Protein AF-A0A6G0W074-F1 (afdb_monomer_lite)

Radius of gyration: 25.59 Å; chains: 1; bounding box: 61×27×73 Å

Secondary structure (DSSP, 8-state):
-PPPPPPP--HHHHHH-TTEEE-SSS-TTEEEETTT--EEE-TTTTHHHHHHHHHSHHHHHHHHHHHHPPPGGGGSPP----HHHHHHHHHHHHHHHH--

Structure (mmCIF, N/CA/C/O backbone):
data_AF-A0A6G0W074-F1
#
_entry.id   AF-A0A6G0W074-F1
#
loop_
_atom_site.group_PDB
_atom_site.id
_atom_site.type_symbol
_atom_site.label_atom_id
_atom_site.label_alt_id
_atom_site.label_comp_id
_atom_site.label_asym_id
_atom_site.label_entity_id
_atom_site.label_seq_id
_atom_site.pdbx_PDB_ins_code
_atom_site.Cartn_x
_atom_site.Cartn_y
_atom_site.Cartn_z
_atom_site.occupancy
_atom_site.B_iso_or_equiv
_atom_site.auth_seq_id
_atom_site.auth_comp_id
_atom_site.auth_asym_id
_atom_site.auth_atom_id
_atom_site.pdbx_PDB_model_num
ATOM 1 N N . MET A 1 1 ? 13.012 -4.412 -35.615 1.00 51.69 1 MET A N 1
ATOM 2 C CA . MET A 1 1 ? 12.927 -3.788 -34.276 1.00 51.69 1 MET A CA 1
ATOM 3 C C . MET A 1 1 ? 12.989 -4.908 -33.248 1.00 51.69 1 MET A C 1
ATOM 5 O O . MET A 1 1 ? 12.149 -5.795 -33.317 1.00 51.69 1 MET A O 1
ATOM 9 N N . ALA A 1 2 ? 14.024 -4.964 -32.404 1.00 60.09 2 ALA A N 1
ATOM 10 C CA . ALA A 1 2 ? 14.173 -6.060 -31.441 1.00 60.09 2 ALA A CA 1
ATOM 11 C C . ALA A 1 2 ? 13.052 -6.007 -30.379 1.00 60.09 2 ALA A C 1
ATOM 13 O O . ALA A 1 2 ? 12.663 -4.901 -29.989 1.00 60.09 2 ALA A O 1
ATOM 14 N N . PRO A 1 3 ? 12.534 -7.154 -29.898 1.00 69.81 3 PRO A N 1
ATOM 15 C CA . PRO A 1 3 ? 11.538 -7.166 -28.833 1.00 69.81 3 PRO A CA 1
ATOM 16 C C . PRO A 1 3 ? 12.113 -6.490 -27.583 1.00 69.81 3 PRO A C 1
ATOM 18 O O . PRO A 1 3 ? 13.205 -6.842 -27.127 1.00 69.81 3 PRO A O 1
ATOM 21 N N . LYS A 1 4 ? 11.396 -5.510 -27.019 1.00 70.69 4 LYS A N 1
ATOM 22 C CA . LYS A 1 4 ? 11.767 -4.940 -25.717 1.00 70.69 4 LYS A CA 1
ATOM 23 C C . LYS A 1 4 ? 11.627 -6.041 -24.666 1.00 70.69 4 LYS A C 1
ATOM 25 O O . LYS A 1 4 ? 10.562 -6.638 -24.542 1.00 70.69 4 LYS A O 1
ATOM 30 N N . ARG A 1 5 ? 12.706 -6.326 -23.933 1.00 75.75 5 ARG A N 1
ATOM 31 C CA . ARG A 1 5 ? 12.675 -7.298 -22.832 1.00 75.75 5 ARG A CA 1
ATOM 32 C C . ARG A 1 5 ? 11.775 -6.749 -21.727 1.00 75.75 5 ARG A C 1
ATOM 34 O O . ARG A 1 5 ? 12.008 -5.635 -21.265 1.00 75.75 5 ARG A O 1
ATOM 41 N N . LEU A 1 6 ? 10.772 -7.524 -21.325 1.00 78.50 6 LEU A N 1
ATOM 42 C CA . LEU A 1 6 ? 9.907 -7.178 -20.200 1.00 78.50 6 LEU A CA 1
ATOM 43 C C . LEU A 1 6 ? 10.644 -7.439 -18.882 1.00 78.50 6 LEU A C 1
ATOM 45 O O . LEU A 1 6 ? 11.354 -8.437 -18.747 1.00 78.50 6 LEU A O 1
ATOM 49 N N . CYS A 1 7 ? 10.477 -6.549 -17.908 1.00 82.69 7 CYS A N 1
ATOM 50 C CA . CYS A 1 7 ? 11.039 -6.705 -16.572 1.00 82.69 7 CYS A CA 1
ATOM 51 C C . CYS A 1 7 ? 10.070 -7.494 -15.681 1.00 82.69 7 CYS A C 1
ATOM 53 O O . CYS A 1 7 ? 8.953 -7.055 -15.425 1.00 82.69 7 CYS A O 1
ATOM 55 N N . SER A 1 8 ? 10.484 -8.669 -15.213 1.00 83.88 8 SER A N 1
ATOM 56 C CA . SER A 1 8 ? 9.719 -9.475 -14.256 1.00 83.88 8 SER A CA 1
ATOM 57 C C . SER A 1 8 ? 9.921 -8.996 -12.818 1.00 83.88 8 SER A C 1
ATOM 59 O O . SER A 1 8 ? 10.989 -8.487 -12.468 1.00 83.88 8 SER A O 1
ATOM 61 N N . PHE A 1 9 ? 8.938 -9.237 -11.948 1.00 83.38 9 PHE A N 1
ATOM 62 C CA . PHE A 1 9 ? 9.100 -8.990 -10.518 1.00 83.38 9 PHE A CA 1
ATOM 63 C C . PHE A 1 9 ? 10.001 -10.062 -9.876 1.00 83.38 9 PHE A C 1
ATOM 65 O O . PHE A 1 9 ? 9.590 -11.208 -9.663 1.00 83.38 9 PHE A O 1
ATOM 72 N N . THR A 1 10 ? 11.248 -9.673 -9.605 1.00 84.31 10 THR A N 1
ATOM 73 C CA . THR A 1 10 ? 12.319 -10.502 -9.023 1.00 84.31 10 THR A CA 1
ATOM 74 C C . THR A 1 10 ? 12.423 -10.291 -7.509 1.00 84.31 10 THR A C 1
ATOM 76 O O . THR A 1 10 ? 12.139 -9.196 -7.026 1.00 84.31 10 THR A O 1
ATOM 79 N N . ASP A 1 11 ? 12.950 -11.268 -6.764 1.00 84.19 11 ASP A N 1
ATOM 80 C CA . ASP A 1 11 ? 13.161 -11.165 -5.305 1.00 84.19 11 ASP A CA 1
ATOM 81 C C . ASP A 1 11 ? 13.999 -9.949 -4.889 1.00 84.19 11 ASP A C 1
ATOM 83 O O . ASP A 1 11 ? 13.765 -9.34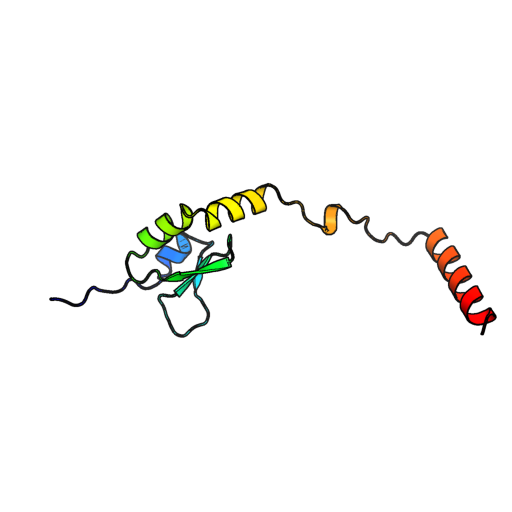8 -3.846 1.00 84.19 11 ASP A O 1
ATOM 87 N N . LYS A 1 12 ? 14.941 -9.513 -5.737 1.00 86.38 12 LYS A N 1
ATOM 88 C CA . LYS A 1 12 ? 15.706 -8.274 -5.516 1.00 86.38 12 LYS A CA 1
ATOM 89 C C . LYS A 1 12 ? 14.795 -7.044 -5.418 1.00 86.38 12 LYS A C 1
ATOM 91 O O . LYS A 1 12 ? 14.964 -6.237 -4.512 1.00 86.38 12 LYS A O 1
ATOM 96 N N . LEU A 1 13 ? 13.811 -6.926 -6.316 1.00 84.19 13 LEU A N 1
ATOM 97 C CA . LEU A 1 13 ? 12.834 -5.831 -6.291 1.00 84.19 13 LEU A CA 1
ATOM 98 C C . LEU A 1 13 ? 11.895 -5.951 -5.091 1.00 84.19 13 LEU A C 1
ATOM 100 O O . LEU A 1 13 ? 11.539 -4.935 -4.504 1.00 84.19 13 LEU A O 1
ATOM 104 N N . GLN A 1 14 ? 11.528 -7.170 -4.700 1.00 87.19 14 GLN A N 1
ATOM 105 C CA . GLN A 1 14 ? 10.713 -7.394 -3.509 1.00 87.19 14 GLN A CA 1
ATOM 106 C C . GLN A 1 14 ? 11.448 -7.002 -2.219 1.00 87.19 14 GLN A C 1
ATOM 108 O O . GLN A 1 14 ? 10.846 -6.401 -1.333 1.00 87.19 14 GLN A O 1
ATOM 113 N N . ASN A 1 15 ? 12.751 -7.280 -2.136 1.00 87.88 15 ASN A N 1
ATOM 114 C CA . ASN A 1 15 ? 13.588 -6.881 -1.005 1.00 87.88 15 ASN A CA 1
ATOM 115 C C . ASN A 1 15 ? 13.814 -5.362 -0.954 1.00 87.88 15 ASN A C 1
ATOM 117 O O . ASN A 1 15 ? 13.810 -4.784 0.129 1.00 87.88 15 ASN A O 1
ATOM 121 N N . GLU A 1 16 ? 13.976 -4.700 -2.106 1.00 90.06 16 GLU A N 1
ATOM 122 C CA . GLU A 1 16 ? 14.057 -3.232 -2.173 1.00 90.06 16 GLU A CA 1
ATOM 123 C C . GLU A 1 16 ? 12.720 -2.554 -1.828 1.00 90.06 16 GLU A C 1
ATOM 125 O O . GLU A 1 16 ? 12.704 -1.485 -1.217 1.00 90.06 16 GLU A O 1
ATOM 130 N N . PHE A 1 17 ? 11.594 -3.167 -2.204 1.00 89.25 17 PHE A N 1
ATOM 131 C CA . PHE A 1 17 ? 10.253 -2.608 -2.035 1.00 89.25 17 PHE A CA 1
ATOM 132 C C . PHE A 1 17 ? 9.320 -3.599 -1.316 1.00 89.25 17 PHE A C 1
ATOM 134 O O . PHE A 1 17 ? 8.437 -4.187 -1.946 1.00 89.25 17 PHE A O 1
ATOM 141 N N . PRO A 1 18 ? 9.431 -3.747 0.020 1.00 88.69 18 PRO A N 1
ATOM 142 C CA . PRO A 1 18 ? 8.682 -4.754 0.785 1.00 88.69 18 PRO A CA 1
ATOM 143 C C . PRO A 1 18 ? 7.162 -4.521 0.813 1.00 88.69 18 PRO A C 1
ATOM 145 O O . PRO A 1 18 ? 6.386 -5.416 1.145 1.00 88.69 18 PRO A O 1
ATOM 148 N N . PHE A 1 19 ? 6.714 -3.315 0.460 1.00 89.50 19 PHE A N 1
ATOM 149 C CA . PHE A 1 19 ? 5.298 -2.967 0.338 1.00 89.50 19 PHE A CA 1
ATOM 150 C C . PHE A 1 19 ? 4.684 -3.381 -1.010 1.00 89.50 19 PHE A C 1
ATOM 152 O O . PHE A 1 19 ? 3.488 -3.186 -1.224 1.00 89.50 19 PHE A O 1
ATOM 159 N N . ILE A 1 20 ? 5.474 -3.930 -1.932 1.00 91.50 20 ILE A N 1
ATOM 160 C CA . ILE A 1 20 ? 5.000 -4.448 -3.213 1.00 91.50 20 ILE A CA 1
ATOM 161 C C . ILE A 1 20 ? 4.911 -5.974 -3.132 1.00 91.50 20 ILE A C 1
ATOM 163 O O . ILE A 1 20 ? 5.865 -6.650 -2.755 1.00 91.50 20 ILE A O 1
ATOM 167 N N . LYS A 1 21 ? 3.755 -6.529 -3.498 1.00 90.06 21 LYS A N 1
ATOM 168 C CA . LYS A 1 21 ? 3.491 -7.975 -3.529 1.00 90.06 21 LYS A CA 1
ATOM 169 C C . LYS A 1 21 ? 3.114 -8.415 -4.939 1.00 90.06 21 LYS A C 1
ATOM 171 O O . LYS A 1 21 ? 2.478 -7.655 -5.661 1.00 90.06 21 LYS A O 1
ATOM 176 N N . LYS A 1 22 ? 3.446 -9.650 -5.326 1.00 88.25 22 LYS A N 1
ATOM 177 C CA . LYS A 1 22 ? 2.928 -10.240 -6.572 1.00 88.25 22 LYS A CA 1
ATOM 178 C C . LYS A 1 22 ? 1.412 -10.415 -6.483 1.00 88.25 22 LYS A C 1
ATOM 180 O O . LYS A 1 22 ? 0.897 -10.841 -5.447 1.00 88.25 22 LYS A O 1
ATOM 185 N N . VAL A 1 23 ? 0.708 -10.102 -7.568 1.00 86.00 23 VAL A N 1
ATOM 186 C CA . VAL A 1 23 ? -0.703 -10.480 -7.718 1.00 86.00 23 VAL A CA 1
ATOM 187 C C . VAL A 1 23 ? -0.764 -11.993 -7.958 1.00 86.00 23 VAL A C 1
ATOM 189 O O . VAL A 1 23 ? 0.111 -12.543 -8.616 1.00 86.00 23 VAL A O 1
ATOM 192 N N . LYS A 1 24 ? -1.781 -12.685 -7.426 1.00 74.62 24 LYS A N 1
ATOM 193 C CA . LYS A 1 24 ? -1.960 -14.150 -7.570 1.00 74.62 24 LYS A CA 1
ATOM 194 C C . LYS A 1 24 ? -2.334 -14.614 -8.992 1.00 74.62 24 LYS A C 1
ATOM 196 O O . LYS A 1 24 ? -2.760 -15.749 -9.164 1.00 74.62 24 LYS A O 1
ATOM 201 N N . THR A 1 25 ? -2.228 -13.744 -9.985 1.00 71.25 25 THR A N 1
ATOM 202 C CA . THR A 1 25 ? -2.485 -14.075 -11.389 1.00 71.25 25 THR A CA 1
ATOM 203 C C . THR A 1 25 ? -1.235 -14.725 -11.985 1.00 71.25 25 THR A C 1
ATOM 205 O O . THR A 1 25 ? -0.129 -14.443 -11.531 1.00 71.25 25 THR A O 1
ATOM 208 N N . ASP A 1 26 ? -1.380 -15.532 -13.038 1.00 70.19 26 ASP A N 1
ATOM 209 C CA . ASP A 1 26 ? -0.273 -16.212 -13.742 1.00 70.19 26 ASP A CA 1
ATOM 210 C C . ASP A 1 26 ? 0.801 -15.260 -14.328 1.00 70.19 26 ASP A C 1
ATOM 212 O O . ASP A 1 26 ? 1.845 -15.689 -14.827 1.00 70.19 26 ASP A O 1
ATOM 216 N N . ASN A 1 27 ? 0.585 -13.945 -14.241 1.00 77.00 27 ASN A N 1
ATOM 217 C CA . ASN A 1 27 ? 1.492 -12.917 -14.729 1.00 77.00 27 ASN A CA 1
ATOM 218 C C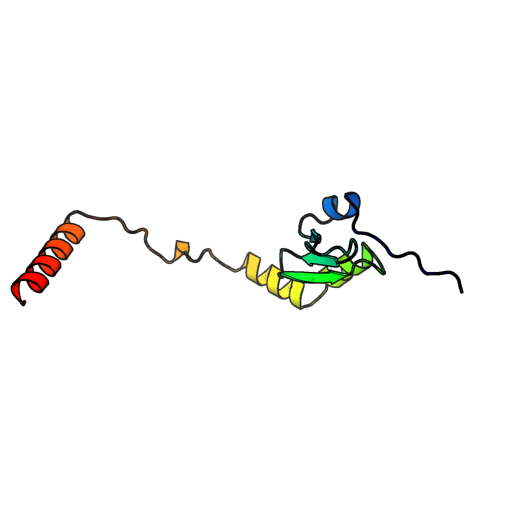 . ASN A 1 27 ? 2.571 -12.554 -13.698 1.00 77.00 27 ASN A C 1
ATOM 220 O O . ASN A 1 27 ? 2.309 -11.917 -12.681 1.00 77.00 27 ASN A O 1
ATOM 224 N N . ASN A 1 28 ? 3.836 -12.806 -14.043 1.00 80.88 28 ASN A N 1
ATOM 225 C CA . ASN A 1 28 ? 5.010 -12.406 -13.247 1.00 80.88 28 ASN A CA 1
ATOM 226 C C . ASN A 1 28 ? 5.329 -10.895 -13.263 1.00 80.88 28 ASN A C 1
ATOM 228 O O . ASN A 1 28 ? 6.365 -10.470 -12.741 1.00 80.88 28 ASN A O 1
ATOM 232 N N . PHE A 1 29 ? 4.475 -10.090 -13.891 1.00 86.00 29 PHE A N 1
ATOM 233 C CA . PHE A 1 29 ? 4.685 -8.660 -14.116 1.00 86.00 29 PHE A CA 1
ATOM 234 C C . PHE A 1 29 ? 3.753 -7.779 -13.289 1.00 86.00 29 PHE A C 1
ATOM 236 O O . PHE A 1 29 ? 4.061 -6.608 -13.075 1.00 86.00 29 PHE A O 1
ATOM 243 N N . ASP A 1 30 ? 2.623 -8.325 -12.844 1.00 88.62 30 ASP A N 1
ATOM 244 C CA . ASP A 1 30 ? 1.598 -7.555 -12.157 1.00 88.62 30 ASP A CA 1
ATOM 245 C C . ASP A 1 30 ? 1.819 -7.622 -10.652 1.00 88.62 30 ASP A C 1
ATOM 247 O O . ASP A 1 30 ? 1.939 -8.687 -10.036 1.00 88.62 30 ASP A O 1
ATOM 251 N N . VAL A 1 31 ? 1.882 -6.442 -10.051 1.00 90.69 31 VAL A N 1
ATOM 252 C CA . VAL A 1 31 ? 2.174 -6.272 -8.638 1.00 90.69 31 VAL A CA 1
ATOM 253 C C . VAL A 1 31 ? 1.110 -5.415 -7.975 1.00 90.69 31 VAL A C 1
ATOM 255 O O . VAL A 1 31 ? 0.476 -4.562 -8.593 1.00 90.69 31 VAL A O 1
ATOM 258 N N . GLN A 1 32 ? 0.907 -5.647 -6.688 1.00 92.44 32 GLN A N 1
ATOM 259 C CA . GLN A 1 32 ? 0.003 -4.901 -5.836 1.00 92.44 32 GLN A CA 1
ATOM 260 C C . GLN A 1 32 ? 0.803 -4.136 -4.788 1.00 92.44 32 GLN A C 1
ATOM 262 O O . GLN A 1 32 ? 1.655 -4.697 -4.098 1.00 92.44 32 GLN A O 1
ATOM 267 N N . CYS A 1 33 ? 0.487 -2.856 -4.626 1.00 93.19 33 CYS A N 1
ATOM 268 C CA . CYS A 1 33 ? 0.996 -2.053 -3.524 1.00 93.19 33 CYS A CA 1
ATOM 269 C C . CYS A 1 33 ? 0.135 -2.263 -2.277 1.00 93.19 33 CYS A C 1
ATOM 271 O O . CYS A 1 33 ? -1.068 -2.036 -2.322 1.00 93.19 33 CYS A O 1
ATOM 273 N N . THR A 1 34 ? 0.727 -2.634 -1.145 1.00 91.56 34 THR A N 1
ATOM 274 C CA . THR A 1 34 ? -0.006 -2.819 0.119 1.00 91.56 34 THR A CA 1
ATOM 275 C C . THR A 1 34 ? -0.416 -1.504 0.777 1.00 91.56 34 THR A C 1
ATOM 277 O O . THR A 1 34 ? -1.358 -1.496 1.559 1.00 91.56 34 THR A O 1
ATOM 280 N N . VAL A 1 35 ? 0.255 -0.393 0.451 1.00 90.94 35 VAL A N 1
ATOM 281 C CA . VAL A 1 35 ? -0.034 0.933 1.030 1.00 90.94 35 VAL A CA 1
ATOM 282 C C . VAL A 1 35 ? -1.330 1.512 0.473 1.00 90.94 35 VAL A C 1
ATOM 284 O O . VAL A 1 35 ? -2.145 2.039 1.217 1.00 90.94 35 VAL A O 1
ATOM 287 N N . CYS A 1 36 ? -1.522 1.426 -0.843 1.00 92.75 36 CYS A N 1
ATOM 288 C CA . CYS A 1 36 ? -2.672 2.025 -1.529 1.00 92.75 36 CYS A CA 1
ATOM 289 C C . CYS A 1 36 ? -3.594 0.999 -2.197 1.00 92.75 36 CYS A C 1
ATOM 291 O O . CYS A 1 36 ? -4.552 1.388 -2.861 1.00 92.75 36 CYS A O 1
ATOM 293 N N . LEU A 1 37 ? -3.294 -0.296 -2.047 1.00 90.44 37 LEU A N 1
ATOM 294 C CA . LEU A 1 37 ? -4.044 -1.439 -2.583 1.00 90.44 37 LEU A CA 1
ATOM 295 C C . LEU A 1 37 ? -4.217 -1.446 -4.112 1.00 90.44 37 LEU A C 1
ATOM 297 O O . LEU A 1 37 ? -4.953 -2.272 -4.647 1.00 90.44 37 LEU A O 1
ATOM 301 N N . SER A 1 38 ? -3.509 -0.574 -4.836 1.00 90.88 38 SER A N 1
ATOM 302 C CA . SER A 1 38 ? -3.565 -0.524 -6.295 1.00 90.88 38 SER A CA 1
ATOM 303 C C . SER A 1 38 ? -2.689 -1.598 -6.928 1.00 90.88 38 SER A C 1
ATOM 305 O O . SER A 1 38 ? -1.550 -1.805 -6.496 1.00 90.88 38 SER A O 1
ATOM 307 N N . THR A 1 39 ? -3.180 -2.188 -8.010 1.00 91.50 39 THR A N 1
ATOM 308 C CA . THR A 1 39 ? -2.410 -3.059 -8.897 1.00 91.50 39 THR A CA 1
ATOM 309 C C . THR A 1 39 ? -1.783 -2.256 -10.039 1.00 91.50 39 THR A C 1
ATOM 311 O O . THR A 1 39 ? -2.381 -1.303 -10.542 1.00 91.50 39 THR A O 1
ATOM 314 N N . PHE A 1 40 ? -0.558 -2.604 -10.425 1.00 90.31 40 PHE A N 1
ATOM 315 C CA . PHE A 1 40 ? 0.139 -2.035 -11.580 1.00 90.31 40 PH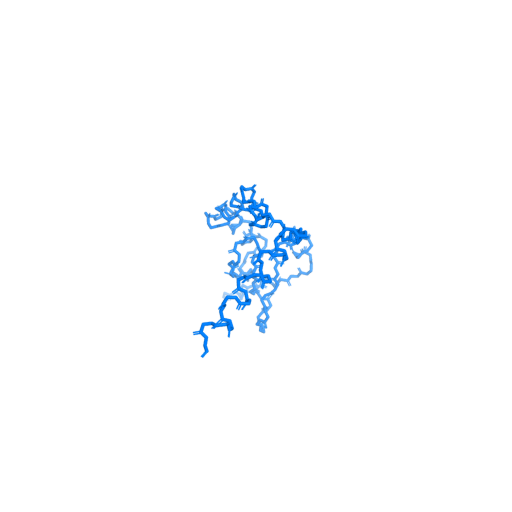E A C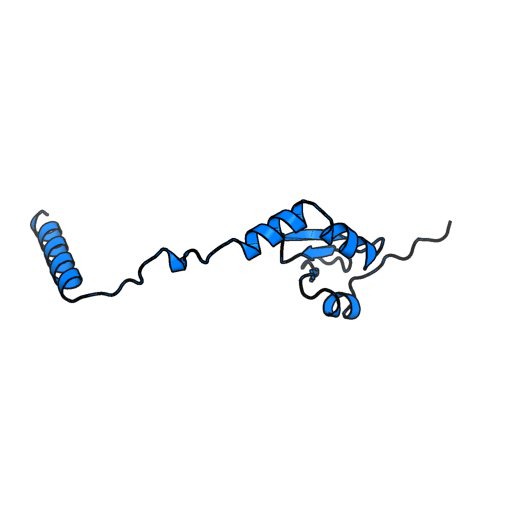A 1
ATOM 316 C C . PHE A 1 40 ? 1.155 -3.034 -12.145 1.00 90.31 40 PHE A C 1
ATOM 318 O O . PHE A 1 40 ? 1.531 -3.991 -11.472 1.00 90.31 40 PHE A O 1
ATOM 325 N N . SER A 1 41 ? 1.600 -2.810 -13.381 1.00 90.06 41 SER A N 1
ATOM 326 C CA . SER A 1 41 ? 2.584 -3.670 -14.043 1.00 90.06 41 SER A CA 1
ATOM 327 C C . SER A 1 41 ? 3.987 -3.079 -13.924 1.00 90.06 41 SER A C 1
ATOM 329 O O . SER A 1 41 ? 4.161 -1.876 -14.111 1.00 90.06 41 SER A O 1
ATOM 331 N N . VAL A 1 42 ? 4.985 -3.922 -13.652 1.00 89.75 42 VAL A N 1
ATOM 332 C CA . VAL A 1 42 ? 6.417 -3.553 -13.659 1.00 89.75 42 VAL A CA 1
ATOM 333 C C . VAL A 1 42 ? 7.130 -3.967 -14.951 1.00 89.75 42 VAL A C 1
ATOM 335 O O . VAL A 1 42 ? 8.350 -3.865 -15.057 1.00 89.75 42 VAL A O 1
ATOM 338 N N . SER A 1 43 ? 6.369 -4.442 -15.942 1.00 86.88 43 SER A N 1
ATOM 339 C CA . SER A 1 43 ? 6.876 -5.024 -17.188 1.00 86.88 43 SER A CA 1
ATOM 340 C C . SER A 1 43 ? 7.749 -4.079 -18.020 1.00 86.88 43 SER A C 1
ATOM 342 O O . SER A 1 43 ? 8.616 -4.552 -18.754 1.00 86.88 43 SER A O 1
ATOM 344 N N . HIS A 1 44 ? 7.562 -2.763 -17.906 1.00 83.38 44 HIS A N 1
ATOM 345 C CA . HIS A 1 44 ? 8.242 -1.779 -18.746 1.00 83.38 44 HIS A CA 1
ATOM 346 C C . HIS A 1 44 ? 9.568 -1.297 -18.159 1.00 83.38 44 HIS A C 1
ATOM 348 O O . HIS A 1 44 ? 10.607 -1.361 -18.816 1.00 83.38 44 HIS A O 1
ATOM 354 N N . GLY A 1 45 ? 9.519 -0.761 -16.945 1.00 82.56 45 GLY A N 1
ATOM 355 C CA . GLY A 1 45 ? 10.611 -0.056 -16.288 1.00 82.56 45 GLY A CA 1
ATOM 356 C C . GLY A 1 45 ? 11.043 -0.684 -14.969 1.00 82.56 45 GLY A C 1
ATOM 357 O O . GLY A 1 45 ? 12.008 -0.202 -14.372 1.00 82.56 45 GLY A O 1
ATOM 358 N N . GLY A 1 46 ? 10.363 -1.732 -14.493 1.00 88.25 46 GLY A N 1
ATOM 359 C CA . GLY A 1 46 ? 10.728 -2.429 -13.265 1.00 88.25 46 GLY A CA 1
ATOM 360 C C . GLY A 1 46 ? 10.714 -1.481 -12.066 1.00 88.25 46 GLY A C 1
ATOM 361 O O . GLY A 1 46 ? 9.672 -1.009 -11.612 1.00 88.25 46 GLY A O 1
ATOM 362 N N . LYS A 1 47 ? 11.919 -1.134 -11.601 1.00 89.31 47 LYS A N 1
ATOM 363 C CA . LYS A 1 47 ? 12.157 -0.130 -10.557 1.00 89.31 47 LYS A CA 1
ATOM 364 C C . LYS A 1 47 ? 11.580 1.241 -10.908 1.00 89.31 47 LYS A C 1
ATOM 366 O O . LYS A 1 47 ? 10.995 1.886 -10.043 1.00 89.31 47 LYS A O 1
ATOM 371 N N . THR A 1 48 ? 11.713 1.690 -12.155 1.00 90.12 48 THR A N 1
ATOM 372 C CA . THR A 1 48 ? 11.208 3.005 -12.576 1.00 90.12 48 THR A CA 1
ATOM 373 C C . THR A 1 48 ? 9.694 3.090 -12.403 1.00 90.12 48 THR A C 1
ATOM 375 O O . THR A 1 48 ? 9.207 4.074 -11.847 1.00 90.12 48 THR A O 1
ATOM 378 N N . ASP A 1 49 ? 8.964 2.034 -12.763 1.00 90.50 49 ASP A N 1
ATOM 379 C CA . ASP A 1 49 ? 7.507 1.970 -12.609 1.00 90.50 49 ASP A CA 1
ATOM 380 C C . ASP A 1 49 ? 7.104 2.050 -11.132 1.00 90.50 49 ASP A C 1
ATOM 382 O O . ASP A 1 49 ? 6.188 2.791 -10.774 1.00 90.50 49 ASP A O 1
ATOM 386 N N . ILE A 1 50 ? 7.851 1.376 -10.248 1.00 90.62 50 ILE A N 1
ATOM 387 C CA . ILE A 1 50 ? 7.643 1.454 -8.795 1.00 90.62 50 ILE A CA 1
ATOM 388 C C . ILE A 1 50 ? 7.910 2.878 -8.283 1.00 90.62 50 ILE A C 1
ATOM 390 O O . ILE A 1 50 ? 7.099 3.433 -7.542 1.00 90.62 50 ILE A O 1
ATOM 394 N N . THR A 1 51 ? 9.005 3.521 -8.703 1.00 92.19 51 THR A N 1
ATOM 395 C CA . THR A 1 51 ? 9.298 4.907 -8.288 1.00 92.19 51 THR A CA 1
ATOM 396 C C . THR A 1 51 ? 8.259 5.904 -8.799 1.00 92.19 51 THR A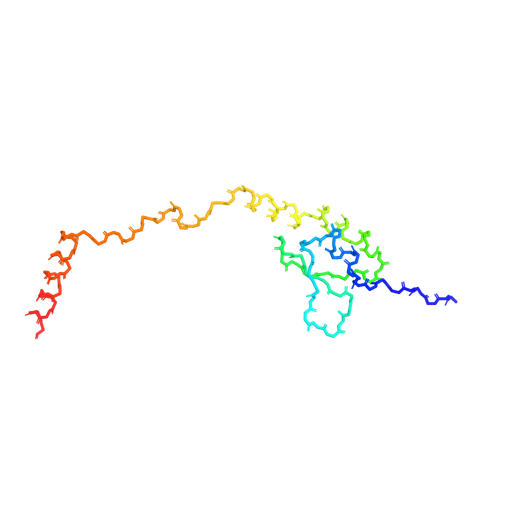 C 1
ATOM 398 O O . THR A 1 51 ? 7.916 6.861 -8.101 1.00 92.19 51 THR A O 1
ATOM 401 N N . TYR A 1 52 ? 7.724 5.683 -10.000 1.00 93.56 52 TYR A N 1
ATOM 402 C CA . TYR A 1 52 ? 6.651 6.493 -10.559 1.00 93.56 52 TYR A CA 1
ATOM 403 C C . TYR A 1 52 ? 5.349 6.283 -9.781 1.00 93.56 52 TYR A C 1
ATOM 405 O O . TYR A 1 52 ? 4.702 7.251 -9.375 1.00 93.56 52 TYR A O 1
ATOM 413 N N . HIS A 1 53 ? 5.021 5.027 -9.469 1.00 92.94 53 HIS A N 1
ATOM 414 C CA . HIS A 1 53 ? 3.904 4.668 -8.607 1.00 92.94 53 HIS A CA 1
ATOM 415 C C . HIS A 1 53 ? 3.985 5.372 -7.241 1.00 92.94 53 HIS A C 1
ATOM 417 O O . HIS A 1 53 ? 2.999 5.970 -6.809 1.00 92.94 53 HIS A O 1
ATOM 423 N N . MET A 1 54 ? 5.155 5.394 -6.593 1.00 91.75 54 MET A N 1
ATOM 424 C CA . MET A 1 54 ? 5.353 6.096 -5.314 1.00 91.75 54 MET A CA 1
ATOM 425 C C . MET A 1 54 ? 5.091 7.607 -5.412 1.00 91.75 54 MET A C 1
ATOM 427 O O . MET A 1 54 ? 4.607 8.227 -4.466 1.00 91.75 54 MET A O 1
ATOM 431 N N . LYS A 1 55 ? 5.383 8.220 -6.566 1.00 93.31 55 LYS A N 1
ATOM 432 C CA . LYS A 1 55 ? 5.124 9.647 -6.813 1.00 93.31 55 LYS A CA 1
ATOM 433 C C . LYS A 1 55 ? 3.654 9.948 -7.118 1.00 93.31 55 LYS A C 1
ATOM 435 O O . LYS A 1 55 ? 3.270 11.122 -7.058 1.00 93.31 55 LYS A O 1
ATOM 440 N N . SER A 1 56 ? 2.849 8.930 -7.425 1.00 94.62 56 SER A N 1
ATOM 441 C CA . SER A 1 56 ? 1.434 9.084 -7.758 1.00 94.62 56 SER A CA 1
ATOM 442 C C . SER A 1 56 ? 0.627 9.673 -6.597 1.00 94.62 56 SER A C 1
ATOM 444 O O . SER A 1 56 ? 0.896 9.423 -5.419 1.00 94.62 56 SER A O 1
ATOM 446 N N . ASN A 1 57 ? -0.410 10.446 -6.930 1.00 93.88 57 ASN A N 1
ATOM 447 C CA . ASN A 1 57 ? -1.282 11.051 -5.921 1.00 93.88 57 ASN A CA 1
ATOM 448 C C . ASN A 1 57 ? -2.012 9.996 -5.083 1.00 93.88 57 ASN A C 1
ATOM 450 O O . ASN A 1 57 ? -2.128 10.167 -3.873 1.00 93.88 57 ASN A O 1
ATOM 454 N N . LYS A 1 58 ? -2.431 8.880 -5.697 1.00 92.62 58 LYS A N 1
ATOM 455 C CA . LYS A 1 58 ? -3.073 7.765 -4.982 1.00 92.62 58 LYS A CA 1
ATOM 456 C C . LYS A 1 58 ? -2.178 7.228 -3.864 1.00 92.62 58 LYS A C 1
ATOM 458 O O . LYS A 1 58 ? -2.634 7.099 -2.732 1.00 92.62 58 LYS A O 1
ATOM 463 N N . HIS A 1 59 ? -0.901 6.984 -4.164 1.00 93.25 59 HIS A N 1
ATOM 464 C CA . HIS A 1 59 ? 0.059 6.502 -3.174 1.00 93.25 59 HIS A CA 1
ATOM 465 C C . HIS A 1 59 ? 0.279 7.523 -2.051 1.00 93.25 59 HIS A C 1
ATOM 467 O O . HIS A 1 59 ? 0.199 7.173 -0.877 1.00 93.25 59 HIS A O 1
ATOM 473 N N . LYS A 1 60 ? 0.489 8.800 -2.395 1.00 93.88 60 LYS A N 1
ATOM 474 C CA . LYS A 1 60 ? 0.707 9.877 -1.412 1.00 93.88 60 LYS A CA 1
ATOM 475 C C . LYS A 1 60 ? -0.478 10.069 -0.467 1.00 93.88 60 LYS A C 1
ATOM 477 O O . LYS A 1 60 ? -0.275 10.266 0.727 1.00 93.88 60 LYS A O 1
ATOM 482 N N . ILE A 1 61 ? -1.705 10.027 -0.986 1.00 93.25 61 ILE A N 1
ATOM 483 C CA . ILE A 1 61 ? -2.922 10.157 -0.174 1.00 93.25 61 ILE A CA 1
ATOM 484 C C . ILE A 1 61 ? -3.045 8.964 0.774 1.00 93.25 61 ILE A C 1
ATOM 486 O O . ILE A 1 61 ? -3.254 9.164 1.967 1.00 93.25 61 ILE A O 1
ATOM 490 N N . ALA A 1 62 ? -2.849 7.742 0.272 1.00 91.88 62 ALA A N 1
ATOM 491 C CA . ALA A 1 62 ? -2.907 6.540 1.097 1.00 91.88 62 ALA A CA 1
ATOM 492 C C . ALA A 1 62 ? -1.822 6.527 2.185 1.00 91.88 62 ALA A C 1
ATOM 494 O O . ALA A 1 62 ? -2.103 6.197 3.333 1.00 91.88 62 ALA A O 1
ATOM 495 N N . GLN A 1 63 ? -0.601 6.960 1.857 1.00 91.62 63 GLN A N 1
ATOM 496 C CA . GLN A 1 63 ? 0.485 7.092 2.826 1.00 91.62 63 GLN A CA 1
ATOM 497 C C . GLN A 1 63 ? 0.147 8.112 3.919 1.00 91.62 63 GLN A C 1
ATOM 499 O O . GLN A 1 63 ? 0.330 7.824 5.099 1.00 91.62 63 GLN A O 1
ATOM 504 N N . LYS A 1 64 ? -0.382 9.285 3.549 1.00 91.94 64 LYS A N 1
ATOM 505 C CA . LYS A 1 64 ? -0.835 10.285 4.527 1.00 91.94 64 LYS A CA 1
ATOM 506 C C . LYS A 1 64 ? -1.940 9.726 5.418 1.00 91.94 64 LYS A C 1
ATOM 508 O O . LYS A 1 64 ? -1.834 9.836 6.632 1.00 91.94 64 LYS A O 1
ATOM 513 N N . ALA A 1 65 ? -2.942 9.074 4.828 1.00 89.25 65 ALA A N 1
ATOM 514 C CA . ALA A 1 65 ? -4.036 8.459 5.571 1.00 89.25 65 ALA A CA 1
ATOM 515 C C . ALA A 1 65 ? -3.531 7.398 6.559 1.00 89.25 65 ALA A C 1
ATOM 517 O O . ALA A 1 65 ? -3.977 7.378 7.700 1.00 89.25 65 ALA A O 1
ATOM 518 N N . ALA A 1 66 ? -2.565 6.566 6.162 1.00 87.06 66 ALA A N 1
ATOM 519 C CA . ALA A 1 66 ? -1.965 5.563 7.040 1.00 87.06 66 ALA A CA 1
ATOM 520 C C . ALA A 1 66 ? -1.217 6.179 8.237 1.00 87.06 66 ALA A C 1
ATOM 522 O O . ALA A 1 66 ? -1.205 5.585 9.310 1.00 87.06 66 ALA A O 1
ATOM 523 N N . LEU A 1 67 ? -0.616 7.362 8.069 1.00 85.88 67 LEU A N 1
ATOM 524 C CA . LEU A 1 67 ? 0.077 8.080 9.145 1.00 85.88 67 LEU A CA 1
ATOM 525 C C . LEU A 1 67 ? -0.884 8.817 10.087 1.00 85.88 67 LEU A C 1
ATOM 527 O O . LEU A 1 67 ? -0.596 8.942 11.272 1.00 85.88 67 LEU A O 1
ATOM 531 N N . THR A 1 68 ? -2.003 9.326 9.570 1.00 87.38 68 THR A N 1
ATOM 532 C CA . THR A 1 68 ? -2.968 10.113 10.356 1.00 87.38 68 THR A CA 1
ATOM 533 C C . THR A 1 68 ? -4.100 9.277 10.948 1.00 87.38 68 THR A C 1
ATOM 535 O O . THR A 1 68 ? -4.842 9.767 11.795 1.00 87.38 68 THR A O 1
ATOM 538 N N . SER A 1 69 ? -4.297 8.047 10.472 1.00 84.06 69 SER A N 1
ATOM 539 C CA . SER A 1 69 ? -5.398 7.188 10.905 1.00 84.06 69 SER A CA 1
ATOM 540 C C . SER A 1 69 ? -5.079 6.494 12.228 1.00 84.06 69 SER A C 1
ATOM 542 O O . SER A 1 69 ? -4.068 5.809 12.375 1.00 84.06 69 SER A O 1
ATOM 544 N N . SER A 1 70 ? -5.995 6.635 13.183 1.00 82.12 70 SER A N 1
ATOM 545 C CA . SER A 1 70 ? -5.997 5.875 14.432 1.00 82.12 70 SER A CA 1
ATOM 546 C C . SER A 1 70 ? -6.784 4.578 14.271 1.00 82.12 70 SER A C 1
ATOM 548 O O . SER A 1 70 ? -7.779 4.523 13.545 1.00 82.12 70 SER A O 1
ATOM 550 N N . LYS A 1 71 ? -6.387 3.529 15.002 1.00 84.06 71 LYS A N 1
ATOM 551 C CA . LYS A 1 71 ? -7.168 2.287 15.066 1.00 84.06 71 LYS A CA 1
ATOM 552 C C . LYS A 1 71 ? -8.561 2.597 15.606 1.00 84.06 71 LYS A C 1
ATOM 554 O O . LYS A 1 71 ? -8.685 3.185 16.675 1.00 84.06 71 LYS A O 1
ATOM 559 N N . VAL A 1 72 ? -9.592 2.130 14.905 1.00 84.19 72 VAL A N 1
ATOM 560 C CA . VAL A 1 72 ? -11.000 2.295 15.302 1.00 84.19 72 VAL A CA 1
ATOM 561 C C . VAL A 1 72 ? -11.243 1.795 16.732 1.00 84.19 72 VAL A C 1
ATOM 563 O O . VAL A 1 72 ? -11.951 2.438 17.496 1.00 84.19 72 VAL A O 1
ATOM 566 N N . ASN A 1 73 ? -10.558 0.721 17.140 1.00 82.56 73 ASN A N 1
ATOM 567 C CA . ASN A 1 73 ? -10.635 0.167 18.493 1.00 82.56 73 ASN A CA 1
ATOM 568 C C . ASN A 1 73 ? -10.235 1.154 19.606 1.00 82.56 73 ASN A C 1
ATOM 570 O O . ASN A 1 73 ? -10.646 0.975 20.741 1.00 82.56 73 ASN A O 1
ATOM 574 N N . ASN A 1 74 ? -9.465 2.205 19.302 1.00 82.44 74 ASN A N 1
ATOM 575 C CA . ASN A 1 74 ? -9.114 3.222 20.295 1.00 82.44 74 ASN A CA 1
ATOM 576 C C . ASN A 1 74 ? -10.315 4.095 20.699 1.00 82.44 74 ASN A C 1
ATOM 578 O O . ASN A 1 74 ? -10.257 4.746 21.735 1.00 82.44 74 ASN A O 1
ATOM 582 N N . PHE A 1 75 ? -11.377 4.132 19.890 1.00 83.12 75 PHE A N 1
ATOM 583 C CA . PHE A 1 75 ? -12.592 4.899 20.179 1.00 83.12 75 PHE A CA 1
ATOM 584 C C . PHE A 1 75 ? -13.648 4.079 20.927 1.00 83.12 75 PHE A C 1
ATOM 586 O O . PHE A 1 75 ? -14.591 4.650 21.467 1.00 83.12 75 PHE A O 1
ATOM 593 N N . PHE A 1 76 ? -13.495 2.755 20.969 1.00 82.94 76 PHE A N 1
ATOM 594 C CA . PHE A 1 76 ? -14.383 1.877 21.715 1.00 82.94 76 PHE A CA 1
ATOM 595 C C . PHE A 1 76 ? -13.776 1.603 23.082 1.00 82.94 76 PHE A C 1
ATOM 597 O O . PHE A 1 76 ? -12.631 1.166 23.204 1.00 82.94 76 PHE A O 1
ATOM 604 N N . THR A 1 77 ? -14.556 1.829 24.133 1.00 81.19 77 THR A N 1
ATOM 605 C CA . THR A 1 77 ? -14.211 1.271 25.432 1.00 81.19 77 THR A CA 1
ATOM 606 C C . THR A 1 77 ? -14.343 -0.249 25.338 1.00 81.19 77 THR A C 1
ATOM 608 O O . THR A 1 77 ? -15.352 -0.749 24.832 1.00 81.19 77 THR A O 1
ATOM 611 N N . PRO A 1 78 ? -13.338 -1.022 25.786 1.00 76.62 78 PRO A N 1
ATOM 612 C CA . PRO A 1 78 ? -13.498 -2.464 25.867 1.00 76.62 78 PRO A CA 1
ATOM 613 C C . PRO A 1 78 ? -14.695 -2.765 26.770 1.00 76.62 78 PRO A C 1
ATOM 615 O O . PRO A 1 78 ? -14.834 -2.136 27.823 1.00 76.62 78 PRO A O 1
ATOM 618 N N . LEU A 1 79 ? -15.540 -3.715 26.357 1.00 71.62 79 LEU A N 1
ATOM 619 C CA . LEU A 1 79 ? -16.649 -4.239 27.155 1.00 71.62 79 LEU A CA 1
ATOM 620 C C . LEU A 1 79 ? -16.085 -4.845 28.444 1.00 71.62 79 LEU A C 1
ATOM 622 O O . LEU A 1 79 ? -15.740 -6.022 28.522 1.00 71.62 79 LEU A O 1
ATOM 626 N N . LYS A 1 80 ? -15.936 -4.001 29.460 1.00 75.06 80 LYS A N 1
ATOM 627 C CA . LYS A 1 80 ? -15.664 -4.420 30.822 1.00 75.06 80 LYS A CA 1
ATOM 628 C C . LYS A 1 80 ? -17.014 -4.682 31.449 1.00 75.06 80 LYS A C 1
ATOM 630 O O . LYS A 1 80 ? -17.710 -3.753 31.845 1.00 75.06 80 LYS A O 1
ATOM 635 N N . VAL A 1 81 ? -17.376 -5.956 31.487 1.00 74.81 81 VAL A N 1
ATOM 636 C CA . VAL A 1 81 ? -18.542 -6.419 32.226 1.00 74.81 81 VAL A CA 1
ATOM 637 C C . VAL A 1 81 ? -18.289 -6.102 33.699 1.00 74.81 81 VAL A C 1
ATOM 639 O O . VAL A 1 81 ? -17.416 -6.698 34.327 1.00 74.81 81 VAL A O 1
ATOM 642 N N . ASN A 1 82 ? -18.992 -5.102 34.223 1.00 80.50 82 ASN A N 1
ATOM 643 C CA . ASN A 1 82 ? -19.035 -4.824 35.653 1.00 80.50 82 ASN A CA 1
ATOM 644 C C . ASN A 1 82 ? -20.270 -5.509 36.263 1.00 80.50 82 ASN A C 1
ATOM 646 O O . ASN A 1 82 ? -21.263 -5.752 35.574 1.00 80.50 82 ASN A O 1
ATOM 650 N N . ASP A 1 83 ? -20.215 -5.813 37.559 1.00 85.44 83 ASP A N 1
ATOM 651 C CA . ASP A 1 83 ? -21.313 -6.464 38.291 1.00 85.44 83 ASP A CA 1
ATOM 652 C C . ASP A 1 83 ? -22.647 -5.705 38.147 1.00 85.44 83 ASP A C 1
ATOM 654 O O . ASP A 1 83 ? -23.720 -6.304 38.085 1.00 85.44 83 ASP A O 1
ATOM 658 N N . GLU A 1 84 ? -22.592 -4.374 38.032 1.00 84.00 84 GLU A N 1
ATOM 659 C CA . GLU A 1 84 ? -23.776 -3.542 37.803 1.00 84.00 84 GLU A CA 1
ATOM 660 C C . GLU A 1 84 ? -24.397 -3.733 36.414 1.00 84.00 84 GLU A C 1
ATOM 662 O O . GLU A 1 84 ? -25.616 -3.860 36.317 1.00 84.00 84 GLU A O 1
ATOM 667 N N . SER A 1 85 ? -23.592 -3.818 35.349 1.00 82.69 85 SER A N 1
ATOM 668 C CA . SER A 1 85 ? -24.084 -4.084 33.988 1.00 82.69 85 SER A CA 1
ATOM 669 C C . SER A 1 85 ? -24.729 -5.461 33.882 1.00 82.69 85 SER A C 1
ATOM 671 O O . SER A 1 85 ? -25.755 -5.598 33.222 1.00 82.69 85 SER A O 1
ATOM 673 N N . LEU A 1 86 ? -24.194 -6.465 34.589 1.00 85.62 86 LEU A N 1
ATOM 674 C CA . LEU A 1 86 ? -24.799 -7.797 34.660 1.00 85.62 86 LEU A CA 1
ATOM 675 C C . LEU A 1 86 ? -26.144 -7.771 35.379 1.00 85.62 86 LEU A C 1
ATOM 677 O O . LEU A 1 86 ? -27.109 -8.359 34.896 1.00 85.62 86 LEU A O 1
ATOM 681 N N . LYS A 1 87 ? -26.229 -7.072 36.516 1.00 87.00 87 LYS A N 1
ATOM 682 C CA . LYS A 1 87 ? -27.487 -6.927 37.260 1.00 87.00 87 LYS A CA 1
ATOM 683 C C . LYS A 1 87 ? -28.538 -6.160 36.461 1.00 87.00 87 LYS A C 1
ATOM 685 O O . LYS A 1 87 ? -29.711 -6.523 36.521 1.00 87.00 87 LYS A O 1
ATOM 690 N N . LEU A 1 88 ? -28.139 -5.126 35.719 1.00 85.94 88 LEU A N 1
ATOM 691 C CA . LEU A 1 88 ? -29.036 -4.381 34.836 1.00 85.94 88 LEU A CA 1
ATOM 692 C C . LEU A 1 88 ? -29.541 -5.267 33.690 1.00 85.94 88 LEU A C 1
ATOM 694 O O . LEU A 1 88 ? -30.750 -5.391 33.522 1.00 85.94 88 LEU A O 1
ATOM 698 N N . ALA A 1 89 ? -28.645 -5.970 32.993 1.00 86.88 89 ALA A N 1
ATOM 699 C CA . ALA A 1 89 ? -29.016 -6.892 31.920 1.00 86.88 89 ALA A CA 1
ATOM 700 C C . ALA A 1 89 ? -29.945 -8.013 32.418 1.00 86.88 89 ALA A C 1
ATOM 702 O O . ALA A 1 89 ? -30.939 -8.333 31.772 1.00 86.88 89 ALA A O 1
ATOM 703 N N . ALA A 1 90 ? -29.682 -8.578 33.601 1.00 87.44 90 ALA A N 1
ATOM 704 C CA . ALA A 1 90 ? -30.547 -9.591 34.203 1.00 87.44 90 ALA A CA 1
ATOM 705 C C . ALA A 1 90 ? -31.966 -9.060 34.469 1.00 87.44 90 ALA A C 1
ATOM 707 O O . ALA A 1 90 ? -32.938 -9.779 34.225 1.00 87.44 90 ALA A O 1
ATOM 708 N N . LYS A 1 91 ? -32.092 -7.804 34.925 1.00 87.62 91 LYS A N 1
ATOM 709 C CA . LYS A 1 91 ? -33.386 -7.129 35.121 1.00 87.62 91 LYS A CA 1
ATOM 710 C C . LYS A 1 91 ? -34.118 -6.881 33.803 1.00 87.62 91 LYS A C 1
ATOM 712 O O . LYS A 1 91 ? -35.317 -7.123 33.728 1.00 87.62 91 LYS A O 1
ATOM 717 N N . GLU A 1 92 ? -33.418 -6.424 32.770 1.00 88.44 92 GLU A N 1
ATOM 718 C CA . GLU A 1 92 ? -34.004 -6.198 31.442 1.00 88.44 92 GLU A CA 1
ATOM 719 C C . GLU A 1 92 ? -34.515 -7.504 30.821 1.00 88.44 92 GLU A C 1
ATOM 721 O O . GLU A 1 92 ? -35.625 -7.553 30.293 1.00 88.44 92 GLU A O 1
ATOM 726 N N . ILE A 1 93 ? -33.742 -8.586 30.960 1.00 87.00 93 ILE A N 1
ATOM 727 C CA . ILE A 1 93 ? -34.135 -9.926 30.516 1.00 87.00 93 ILE A CA 1
ATOM 728 C C . ILE A 1 93 ? -35.384 -10.392 31.272 1.00 87.00 93 ILE A C 1
ATOM 730 O O . ILE A 1 93 ? -36.351 -10.816 30.645 1.00 87.00 93 ILE A O 1
ATOM 734 N N . THR A 1 94 ? -35.413 -10.285 32.605 1.00 86.44 94 THR A N 1
ATOM 735 C CA . THR A 1 94 ? -36.602 -10.692 33.382 1.00 86.44 94 THR A CA 1
ATOM 736 C C . THR A 1 94 ? -37.835 -9.869 33.027 1.00 86.44 94 THR A C 1
ATOM 738 O O . THR A 1 94 ? -38.920 -10.438 32.958 1.00 86.44 94 THR A O 1
ATOM 741 N N . LEU A 1 95 ? -37.685 -8.571 32.747 1.00 83.81 95 LEU A N 1
ATOM 742 C CA . LEU A 1 95 ? -38.785 -7.732 32.274 1.00 83.81 95 LEU A CA 1
ATOM 743 C C . LEU A 1 95 ? -39.344 -8.256 30.943 1.00 83.81 95 LEU A C 1
ATOM 745 O O . LEU A 1 95 ? -40.543 -8.489 30.844 1.00 83.81 95 LEU A O 1
ATOM 749 N N . ALA A 1 96 ? -38.477 -8.503 29.957 1.00 84.69 96 ALA A N 1
ATOM 750 C CA . ALA A 1 96 ? -38.882 -8.974 28.634 1.00 84.69 96 ALA A CA 1
ATOM 751 C C . ALA A 1 96 ? -39.615 -10.326 28.682 1.00 84.69 96 ALA A C 1
ATOM 753 O O . ALA A 1 96 ? -40.615 -10.504 27.991 1.00 84.69 96 ALA A O 1
ATOM 754 N N . PHE A 1 97 ? -39.152 -11.262 29.517 1.00 75.25 97 PHE A N 1
ATOM 755 C CA . PHE A 1 97 ? -39.792 -12.572 29.684 1.00 75.25 97 PHE A CA 1
ATOM 756 C C . PHE A 1 97 ? -41.068 -12.534 30.531 1.00 75.25 97 PHE A C 1
ATOM 758 O O . PHE A 1 97 ? -41.897 -13.424 30.392 1.00 75.25 97 PHE A O 1
ATOM 765 N N . HIS A 1 98 ? -41.237 -11.540 31.406 1.00 72.81 98 HIS A N 1
ATOM 766 C CA . HIS A 1 98 ? -42.455 -11.387 32.206 1.00 72.81 98 HIS A CA 1
ATOM 767 C C . HIS A 1 98 ? -43.586 -10.677 31.445 1.00 72.81 98 HIS A C 1
ATOM 769 O O . HIS A 1 98 ? -44.746 -10.780 31.829 1.00 72.81 98 HIS A O 1
ATOM 775 N N . THR A 1 99 ? -43.258 -9.942 30.379 1.00 64.12 99 THR A N 1
ATOM 776 C CA . THR A 1 99 ? -44.231 -9.252 29.515 1.00 64.12 99 THR A CA 1
ATOM 777 C C . THR A 1 99 ? -44.770 -10.102 28.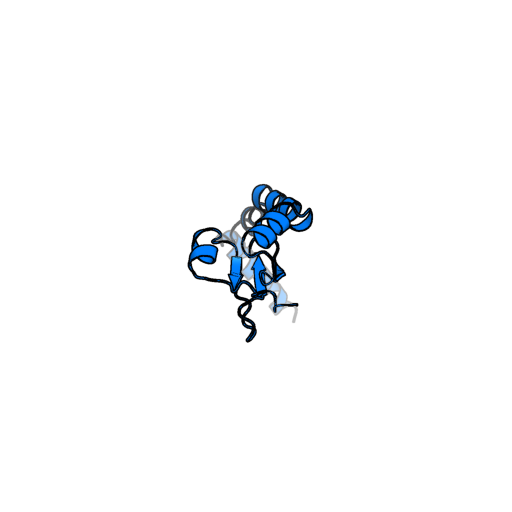355 1.00 64.12 99 THR A C 1
ATOM 779 O O . THR A 1 99 ? -45.557 -9.586 27.562 1.00 64.12 99 THR A O 1
ATOM 782 N N . VAL A 1 100 ? -44.340 -11.365 28.238 1.00 52.97 100 VAL A N 1
ATOM 783 C CA . VAL A 1 100 ? -44.846 -12.373 27.282 1.00 52.97 100 VAL A CA 1
ATOM 784 C C . VAL A 1 100 ? -45.742 -13.354 28.025 1.00 52.97 100 VAL A C 1
ATOM 786 O O . VAL A 1 100 ? -46.819 -13.677 27.479 1.00 52.97 100 VAL A O 1
#

pLDDT: mean 84.72, std 8.29, range [51.69, 94.62]

Organism: Aphis craccivora (NCBI:txid307492)

Sequence (100 aa):
MAPKRLCSFTDKLQNEFPFIKKVKTDNNFDVQCTVCLSTFSVSHGGKTDITYHMKSNKHKIAQKAALTSSKVNNFFTPLKVNDESLKLAAKEITLAFHTV

Foldseek 3Di:
DDDDAFDFDDVVLCVVPVQWADDPDPDRFWIAGNQQRDIDGCGHPNVVVVVVVCVDPSNVVSNVCVVPDDDPVVVDDPPPDDPVNVVVVVVVVVVVVVVD